Protein AF-A0A9P5X666-F1 (afdb_monomer_lite)

Organism: NCBI:txid1400762

Sequence (139 aa):
MLPEHPTLSRVMRIQPLPNEKPAPGFSWGDYEDVHDADGEDDGWGVVKTKRQTRPKHELPLAEKAPEALTKKQRQNLKKRETQKAEKTAAEAERLAALAQHKRQLGRIHMIEQSQSGKKGKTSGGMKPVVDERGKLVWE

Secondary structure (DSSP, 8-state):
---SS-SS------PPPTTPPPSTT--THHHHTTTT-SS----TT-------------------------HHHHHHHHHHHHHHHHHHHHHHHHHHHHHHHHHHHHHHHHHHHHHHTTS---TTSPPEEE-TTS-EEE-

Radius of gyration: 34.59 Å; chains: 1; bounding box: 76×40×103 Å

pLDDT: mean 75.25, std 15.07, range [46.22, 97.81]

Foldseek 3Di:
DPDPDDPDPDPDDDDDDPPDAPDVPDHVVVVVVVPPPPPDCVDPPDPPPPPDPDDPDDDDPDDDDPDPQDPVRVVVVVVVVVVVVVVVVVVVVVVVVVVVVVVVVVVVVVVVVVVVVVPDDPPPPWDFDQDPVRDTDTD

Structure (mmCIF, N/CA/C/O backbone):
data_AF-A0A9P5X666-F1
#
_entry.id   AF-A0A9P5X666-F1
#
loop_
_atom_site.group_PDB
_atom_site.id
_atom_site.type_symbol
_atom_site.label_atom_id
_atom_site.label_alt_id
_atom_site.label_comp_id
_atom_site.label_asym_id
_atom_site.label_entity_id
_atom_site.label_seq_id
_atom_site.pdbx_PDB_ins_code
_atom_site.Cartn_x
_atom_site.Cartn_y
_atom_site.Cartn_z
_atom_site.occupancy
_atom_site.B_iso_or_equiv
_atom_site.auth_seq_id
_atom_site.auth_comp_id
_atom_site.auth_asym_id
_atom_site.auth_atom_id
_atom_site.pdbx_PDB_model_num
ATOM 1 N N . MET A 1 1 ? 45.656 -18.643 13.408 1.00 57.44 1 MET A N 1
ATOM 2 C CA . MET A 1 1 ? 44.242 -18.346 13.103 1.00 57.44 1 MET A CA 1
ATOM 3 C C . MET A 1 1 ? 43.857 -17.110 13.894 1.00 57.44 1 MET A C 1
ATOM 5 O O . MET A 1 1 ? 43.795 -17.194 15.113 1.00 57.44 1 MET A O 1
ATOM 9 N N . LEU A 1 2 ? 43.727 -15.958 13.232 1.00 63.03 2 LEU A N 1
ATOM 10 C CA . LEU A 1 2 ? 43.165 -14.752 13.848 1.00 63.03 2 LEU A CA 1
ATOM 11 C C . LEU A 1 2 ? 41.632 -14.855 13.789 1.00 63.03 2 LEU A C 1
ATOM 13 O O . LEU A 1 2 ? 41.126 -15.338 12.776 1.00 63.03 2 LEU A O 1
ATOM 17 N N . PRO A 1 3 ? 40.896 -14.462 14.842 1.00 69.00 3 PRO A N 1
ATOM 18 C CA . PRO A 1 3 ? 39.439 -14.500 14.820 1.00 69.00 3 PRO A CA 1
ATOM 19 C C . PRO A 1 3 ? 38.900 -13.535 13.756 1.00 69.00 3 PRO A C 1
ATOM 21 O O . PRO A 1 3 ? 39.281 -12.367 13.711 1.00 69.00 3 PRO A O 1
ATOM 24 N N . GLU A 1 4 ? 38.012 -14.043 12.902 1.00 66.50 4 GLU A N 1
ATOM 25 C CA . GLU A 1 4 ? 37.474 -13.358 11.718 1.00 66.50 4 GLU A CA 1
ATOM 26 C C . GLU A 1 4 ? 36.346 -12.355 12.033 1.00 66.50 4 GLU A C 1
ATOM 28 O O . GLU A 1 4 ? 35.657 -11.876 11.131 1.00 66.50 4 GLU A O 1
ATOM 33 N N . HIS A 1 5 ? 36.106 -12.046 13.310 1.00 65.12 5 HIS A N 1
ATOM 34 C CA . HIS A 1 5 ? 35.041 -11.134 13.726 1.00 65.12 5 HIS A CA 1
ATOM 35 C C . HIS A 1 5 ? 35.500 -10.307 14.935 1.00 65.12 5 HIS A C 1
ATOM 37 O O . HIS A 1 5 ? 36.056 -10.873 15.883 1.00 65.12 5 HIS A O 1
ATOM 43 N N . PRO A 1 6 ? 35.268 -8.984 14.950 1.00 71.81 6 PRO A N 1
ATOM 44 C CA . PRO A 1 6 ? 35.549 -8.171 16.125 1.00 71.81 6 PRO A CA 1
ATOM 45 C C . PRO A 1 6 ? 34.616 -8.577 17.276 1.00 71.81 6 PRO A C 1
ATOM 47 O O . PRO A 1 6 ? 33.397 -8.566 17.135 1.00 71.81 6 PRO A O 1
ATOM 50 N N . THR A 1 7 ? 35.191 -8.913 18.433 1.00 66.31 7 THR A N 1
ATOM 51 C CA . THR A 1 7 ? 34.462 -9.331 19.647 1.00 66.31 7 THR A CA 1
ATOM 52 C C . THR A 1 7 ? 33.765 -8.181 20.378 1.00 66.31 7 THR A C 1
ATOM 54 O O . THR A 1 7 ? 32.999 -8.417 21.307 1.00 66.31 7 THR A O 1
ATOM 57 N N . LEU A 1 8 ? 34.012 -6.935 19.964 1.00 63.25 8 LEU A N 1
ATOM 58 C CA . LEU A 1 8 ? 33.386 -5.730 20.499 1.00 63.25 8 LEU A CA 1
ATOM 59 C C . LEU A 1 8 ? 33.065 -4.791 19.331 1.00 63.25 8 LEU A C 1
ATOM 61 O O . LEU A 1 8 ? 33.970 -4.346 18.619 1.00 63.25 8 LEU A O 1
ATOM 65 N N . SER A 1 9 ? 31.788 -4.472 19.131 1.00 65.81 9 SER A N 1
ATOM 66 C CA . SER A 1 9 ? 31.364 -3.422 18.205 1.00 65.81 9 SER A CA 1
ATOM 67 C C . SER A 1 9 ? 31.829 -2.066 18.743 1.00 65.81 9 SER A C 1
ATOM 69 O O . SER A 1 9 ? 31.230 -1.521 19.670 1.00 65.81 9 SER A O 1
ATOM 71 N N . ARG A 1 10 ? 32.911 -1.504 18.192 1.00 65.81 10 ARG A N 1
ATOM 72 C CA . ARG A 1 10 ? 33.267 -0.102 18.456 1.00 65.81 10 ARG A CA 1
ATOM 73 C C . ARG A 1 10 ? 32.225 0.791 17.789 1.00 65.81 10 ARG A C 1
ATOM 75 O O . ARG A 1 10 ? 32.204 0.907 16.568 1.00 65.81 10 ARG A O 1
ATOM 82 N N . VAL A 1 11 ? 31.379 1.426 18.594 1.00 67.69 11 VAL A N 1
ATOM 83 C CA . VAL A 1 11 ? 30.494 2.503 18.141 1.00 67.69 11 VAL A CA 1
ATOM 84 C C . VAL A 1 11 ? 31.375 3.706 17.801 1.00 67.69 11 VAL A C 1
ATOM 86 O O . VAL A 1 11 ? 31.889 4.381 18.692 1.00 67.69 11 VAL A O 1
ATOM 89 N N . MET A 1 12 ? 31.604 3.950 16.510 1.00 64.31 12 MET A N 1
ATOM 90 C CA . MET A 1 12 ? 32.205 5.201 16.051 1.00 64.31 12 MET A CA 1
ATOM 91 C C . MET A 1 12 ? 31.152 6.304 16.143 1.00 64.31 12 MET A C 1
ATOM 93 O O . MET A 1 12 ? 30.134 6.243 15.457 1.00 64.31 12 MET A O 1
ATOM 97 N N . ARG A 1 13 ? 31.392 7.315 16.985 1.00 69.12 13 ARG A N 1
ATOM 98 C CA . ARG A 1 13 ? 30.587 8.542 16.991 1.00 69.12 13 ARG A CA 1
ATOM 99 C C . ARG A 1 13 ? 31.018 9.384 15.791 1.00 69.12 13 ARG A C 1
ATOM 101 O O . ARG A 1 13 ? 32.127 9.911 15.779 1.00 69.12 13 ARG A O 1
ATOM 108 N N . ILE A 1 14 ? 30.177 9.447 14.764 1.00 68.06 14 ILE A N 1
ATOM 109 C CA . ILE A 1 14 ? 30.418 10.275 13.580 1.00 68.06 14 ILE A CA 1
ATOM 110 C C . ILE A 1 14 ? 29.992 11.697 13.943 1.00 68.06 14 ILE A C 1
ATOM 112 O O . ILE A 1 14 ? 28.810 11.944 14.161 1.00 68.06 14 ILE A O 1
ATOM 116 N N . GLN A 1 15 ? 30.953 12.615 14.048 1.00 69.44 15 GLN A N 1
ATOM 117 C CA . GLN A 1 15 ? 30.640 14.041 14.099 1.00 69.44 15 GLN A CA 1
ATOM 118 C C . GLN A 1 15 ? 30.331 14.516 12.676 1.00 69.44 15 GLN A C 1
ATOM 120 O O . GLN A 1 15 ? 31.111 14.208 11.767 1.00 69.44 15 GLN A O 1
ATOM 125 N N . PRO A 1 16 ? 29.221 15.235 12.461 1.00 74.88 16 PRO A N 1
ATOM 126 C CA . PRO A 1 16 ? 28.898 15.742 11.140 1.00 74.88 16 PRO A CA 1
ATOM 127 C C . PRO A 1 16 ? 29.932 16.758 10.667 1.00 74.88 16 PRO A C 1
ATOM 129 O O . PRO A 1 16 ? 30.521 17.498 11.461 1.00 74.88 16 PRO A O 1
ATOM 132 N N . LEU A 1 17 ? 30.163 16.796 9.355 1.00 75.44 17 LEU A N 1
ATOM 133 C CA . LEU A 1 17 ? 31.089 17.765 8.774 1.00 75.44 17 LEU A CA 1
ATOM 134 C C . LEU A 1 17 ? 30.517 19.192 8.918 1.00 75.44 17 LEU A C 1
ATOM 136 O O . LEU A 1 17 ? 29.300 19.367 8.884 1.00 75.44 17 LEU A O 1
ATOM 140 N N . PRO A 1 18 ? 31.356 20.245 8.979 1.00 72.88 18 PRO A N 1
ATOM 141 C CA . PRO A 1 18 ? 30.905 21.626 9.219 1.00 72.88 18 PRO A CA 1
ATOM 142 C C . PRO A 1 18 ? 29.856 22.173 8.233 1.00 72.88 18 PRO A C 1
ATOM 144 O O . PRO A 1 18 ? 29.171 23.144 8.538 1.00 72.88 18 PRO A O 1
ATOM 147 N N . ASN A 1 19 ? 29.733 21.561 7.051 1.00 77.19 19 ASN A N 1
ATOM 148 C CA . ASN A 1 19 ? 28.800 21.962 5.993 1.00 77.19 19 ASN A CA 1
ATOM 149 C C . ASN A 1 19 ? 27.639 20.971 5.802 1.00 77.19 19 ASN A C 1
ATOM 151 O O . ASN A 1 19 ? 26.878 21.087 4.839 1.00 77.19 19 ASN A O 1
ATOM 155 N N . GLU A 1 20 ? 27.515 19.978 6.678 1.00 79.50 20 GLU A N 1
ATOM 156 C CA . GLU A 1 20 ? 26.472 18.967 6.612 1.00 79.50 20 GLU A CA 1
ATOM 157 C C . GLU A 1 20 ? 25.201 19.492 7.284 1.00 79.50 20 GLU A C 1
ATOM 159 O O . GLU A 1 20 ? 25.190 19.901 8.449 1.00 79.50 20 GLU A O 1
ATOM 164 N N . LYS A 1 21 ? 24.115 19.532 6.512 1.00 79.81 21 LYS A N 1
ATOM 165 C CA . LYS A 1 21 ? 22.800 19.907 7.025 1.00 79.81 21 LYS A CA 1
ATOM 166 C C . LYS A 1 21 ? 22.056 18.639 7.439 1.00 79.81 21 LYS A C 1
ATOM 168 O O . LYS A 1 21 ? 22.155 17.640 6.726 1.00 79.81 21 LYS A O 1
ATOM 173 N N . PRO A 1 22 ? 21.288 18.682 8.536 1.00 80.31 22 PRO A N 1
ATOM 174 C CA . PRO A 1 22 ? 20.419 17.576 8.909 1.00 80.31 22 PRO A CA 1
ATOM 175 C C . PRO A 1 22 ? 19.383 17.314 7.805 1.00 80.31 22 PRO A C 1
ATOM 177 O O . PRO A 1 22 ? 19.156 18.148 6.919 1.00 80.31 22 PRO A O 1
ATOM 180 N N . ALA A 1 23 ? 18.745 16.143 7.859 1.00 79.56 23 ALA A N 1
ATOM 181 C CA . ALA A 1 23 ? 17.662 15.801 6.943 1.00 79.56 23 ALA A CA 1
ATOM 182 C C . ALA A 1 23 ? 16.584 16.911 6.924 1.00 79.56 23 ALA A C 1
ATOM 184 O O . ALA A 1 23 ? 16.338 17.541 7.955 1.00 79.56 23 ALA A O 1
ATOM 185 N N . PRO A 1 24 ? 15.920 17.176 5.784 1.00 76.44 24 PRO A N 1
ATOM 186 C CA . PRO A 1 24 ? 14.896 18.215 5.705 1.00 76.44 24 PRO A CA 1
ATOM 187 C C . PRO A 1 24 ? 13.810 18.011 6.770 1.00 76.44 24 PRO A C 1
ATOM 189 O O . PRO A 1 24 ? 13.175 16.960 6.808 1.00 76.44 24 PRO A O 1
ATOM 192 N N . GLY A 1 25 ? 13.601 19.016 7.625 1.00 82.50 25 GLY A N 1
ATOM 193 C CA . GLY A 1 25 ? 12.645 18.947 8.738 1.00 82.50 25 GLY A CA 1
ATOM 194 C C . GLY A 1 25 ? 13.205 18.390 10.052 1.00 82.50 25 GLY A C 1
ATOM 195 O O . GLY A 1 25 ? 12.451 18.296 11.012 1.00 82.50 25 GLY A O 1
ATOM 196 N N . PHE A 1 26 ? 14.498 18.069 10.106 1.00 69.81 26 PHE A N 1
ATOM 197 C CA . PHE A 1 26 ? 15.226 17.699 11.319 1.00 69.81 26 PHE A CA 1
ATOM 198 C C . PHE A 1 26 ? 16.298 18.748 11.626 1.00 69.81 26 PHE A C 1
ATOM 200 O O . PHE A 1 26 ? 16.803 19.426 10.729 1.00 69.81 26 PHE A O 1
ATOM 207 N N . SER A 1 27 ? 16.654 18.884 12.894 1.00 80.81 27 SER A N 1
ATOM 208 C CA . SER A 1 27 ? 17.736 19.714 13.416 1.00 80.81 27 SER A CA 1
ATOM 209 C C . SER A 1 27 ? 18.844 18.826 13.997 1.00 80.81 27 SER A C 1
ATOM 211 O O . SER A 1 27 ? 18.599 17.677 14.350 1.00 80.81 27 SER A O 1
ATOM 213 N N . TRP A 1 28 ? 20.080 19.328 14.107 1.00 73.06 28 TRP A N 1
ATOM 214 C CA . TRP A 1 28 ? 21.158 18.562 14.761 1.00 73.06 28 TRP A CA 1
ATOM 215 C C . TRP A 1 28 ? 20.859 18.267 16.243 1.00 73.06 28 TRP A C 1
ATOM 217 O O . TRP A 1 28 ? 21.299 17.239 16.748 1.00 73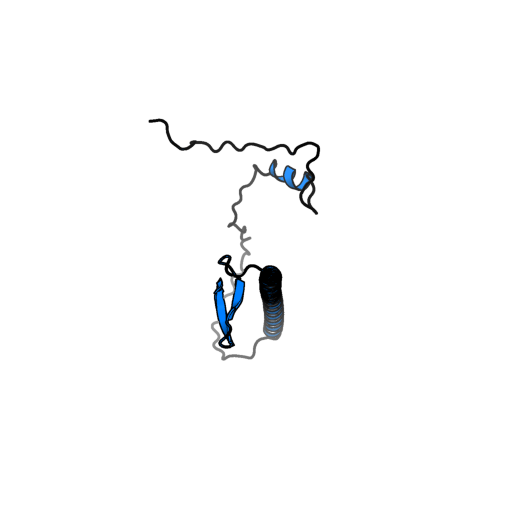.06 28 TRP A O 1
ATOM 227 N N . GLY A 1 29 ? 20.039 19.100 16.899 1.00 73.19 29 GLY A N 1
ATOM 228 C CA . GLY A 1 29 ? 19.558 18.857 18.263 1.00 73.19 29 GLY A CA 1
ATOM 229 C C . GLY A 1 29 ? 18.684 17.605 18.392 1.00 73.19 29 GLY A C 1
ATOM 230 O O . GLY A 1 29 ? 18.710 16.962 19.433 1.00 73.19 29 GLY A O 1
ATOM 231 N N . ASP A 1 30 ? 18.012 17.178 17.316 1.00 76.00 30 ASP A N 1
ATOM 232 C CA . ASP A 1 30 ? 17.219 15.938 17.309 1.00 76.00 30 ASP A CA 1
ATOM 233 C C . ASP A 1 30 ? 18.096 14.664 17.351 1.00 76.00 30 ASP A C 1
ATOM 235 O O . ASP A 1 30 ? 17.578 13.564 17.537 1.00 76.00 30 ASP A O 1
ATOM 239 N N . TYR A 1 31 ? 19.419 14.794 17.174 1.00 67.19 31 TYR A N 1
ATOM 240 C CA . TYR A 1 31 ? 20.393 13.699 17.290 1.00 67.19 31 TYR A CA 1
ATOM 241 C C . TYR A 1 31 ? 21.163 13.705 18.623 1.00 67.19 31 TYR A C 1
ATOM 243 O O . TYR A 1 31 ? 21.666 12.656 19.029 1.00 67.19 31 TYR A O 1
ATOM 251 N N . GLU A 1 32 ? 21.281 14.853 19.301 1.00 59.94 32 GLU A N 1
ATOM 252 C CA . GLU A 1 32 ? 22.019 14.970 20.573 1.00 59.94 32 GLU A CA 1
ATOM 253 C C . GLU A 1 32 ? 21.232 14.439 21.783 1.00 59.94 32 GLU A C 1
ATOM 255 O O . GLU A 1 32 ? 21.847 13.993 22.751 1.00 59.94 32 GLU A O 1
ATOM 260 N N . ASP A 1 33 ? 19.902 14.339 21.684 1.00 58.81 33 ASP A N 1
ATOM 261 C CA . ASP A 1 33 ? 19.016 13.750 22.709 1.00 58.81 33 ASP A CA 1
ATOM 262 C C . ASP A 1 33 ? 19.243 12.238 22.957 1.00 58.81 33 ASP A C 1
ATOM 264 O O . ASP A 1 33 ? 18.583 11.621 23.792 1.00 58.81 33 ASP A O 1
ATOM 268 N N . VAL A 1 34 ? 20.191 11.608 22.256 1.00 55.03 34 VAL A N 1
ATOM 269 C CA . VAL A 1 34 ? 20.529 10.181 22.412 1.00 55.03 34 VAL A CA 1
ATOM 270 C C . VAL A 1 34 ? 21.627 9.953 23.468 1.00 55.03 34 VAL A C 1
ATOM 272 O O . VAL A 1 34 ? 21.842 8.818 23.892 1.00 55.03 34 VAL A O 1
ATOM 275 N N . HIS A 1 35 ? 22.331 10.997 23.927 1.00 50.91 35 HIS A N 1
ATOM 276 C CA . HIS A 1 35 ? 23.440 10.839 24.882 1.00 50.91 35 HIS A CA 1
ATOM 277 C C . HIS A 1 35 ? 23.043 10.815 26.366 1.00 50.91 35 HIS A C 1
ATOM 279 O O . HIS A 1 35 ? 23.830 10.306 27.162 1.00 50.91 35 HIS A O 1
ATOM 285 N N . ASP A 1 36 ? 21.820 11.226 26.709 1.00 51.91 36 ASP A N 1
ATOM 286 C CA . ASP A 1 36 ? 21.266 11.153 28.073 1.00 51.91 36 ASP A CA 1
ATOM 287 C C . ASP A 1 36 ? 20.270 9.987 28.257 1.00 51.91 36 ASP A C 1
ATOM 289 O O . ASP A 1 36 ? 19.460 9.972 29.182 1.00 51.91 36 ASP A O 1
ATOM 293 N N . ALA A 1 37 ? 20.333 8.977 27.383 1.00 52.16 37 ALA A N 1
ATOM 294 C CA . ALA A 1 37 ? 19.491 7.779 27.444 1.00 52.16 37 ALA A CA 1
ATOM 295 C C . ALA A 1 37 ? 20.193 6.557 28.081 1.00 52.16 37 ALA A C 1
ATOM 297 O O . ALA A 1 37 ? 19.760 5.427 27.870 1.00 52.16 37 ALA A O 1
ATOM 298 N N . ASP A 1 38 ? 21.261 6.751 28.864 1.00 56.34 38 ASP A N 1
ATOM 299 C CA . ASP A 1 38 ? 21.915 5.682 29.646 1.00 56.34 38 ASP A CA 1
ATOM 300 C C . ASP A 1 38 ? 21.391 5.661 31.092 1.00 56.34 38 ASP A C 1
ATOM 302 O O . ASP A 1 38 ? 22.122 5.876 32.059 1.00 56.34 38 ASP A O 1
ATOM 306 N N . GLY A 1 39 ? 20.072 5.501 31.236 1.00 51.81 39 GLY A N 1
ATOM 307 C CA . GLY A 1 39 ? 19.430 5.650 32.540 1.00 51.81 39 GLY A CA 1
ATOM 308 C C . GLY A 1 39 ? 18.067 5.008 32.748 1.00 51.81 39 GLY A C 1
ATOM 309 O O . GLY A 1 39 ? 17.582 5.118 33.862 1.00 51.81 39 GLY A O 1
ATOM 310 N N . GLU A 1 40 ? 17.454 4.352 31.756 1.00 46.22 40 GLU A N 1
ATOM 311 C CA . GLU A 1 40 ? 16.323 3.427 31.957 1.00 46.22 40 GLU A CA 1
ATOM 312 C C . GLU A 1 40 ? 15.965 2.764 30.613 1.00 46.22 40 GLU A C 1
ATOM 314 O O . GLU A 1 40 ? 15.042 3.170 29.909 1.00 46.22 40 GLU A O 1
ATOM 319 N N . ASP A 1 41 ? 16.701 1.707 30.253 1.00 53.12 41 ASP A N 1
ATOM 320 C CA . ASP A 1 41 ? 16.237 0.682 29.306 1.00 53.12 41 ASP A CA 1
ATOM 321 C C . ASP A 1 41 ? 15.091 -0.117 29.967 1.00 53.12 41 ASP A C 1
ATOM 323 O O . ASP A 1 41 ? 15.190 -1.308 30.266 1.00 53.12 41 ASP A O 1
ATOM 327 N N . ASP A 1 42 ? 13.992 0.575 30.282 1.00 50.19 42 ASP A N 1
ATOM 328 C CA . ASP A 1 42 ? 12.704 -0.024 30.619 1.00 50.19 42 ASP A CA 1
ATOM 329 C C . ASP A 1 42 ? 12.126 -0.510 29.282 1.00 50.19 42 ASP A C 1
ATOM 331 O O . ASP A 1 42 ? 11.408 0.196 28.570 1.00 50.19 42 ASP A O 1
ATOM 335 N N . GLY A 1 43 ? 12.566 -1.715 28.910 1.00 58.88 43 GLY A N 1
ATOM 336 C CA . GLY A 1 43 ? 12.402 -2.309 27.596 1.00 58.88 43 GLY A CA 1
ATOM 337 C C . GLY A 1 43 ? 11.002 -2.187 26.995 1.00 58.88 43 GLY A C 1
ATOM 338 O O . GLY A 1 43 ? 9.985 -2.085 27.686 1.00 58.88 43 GLY A O 1
ATOM 339 N N . TRP A 1 44 ? 10.978 -2.281 25.665 1.00 66.38 44 TRP A N 1
ATOM 340 C CA . TRP A 1 44 ? 9.841 -2.201 24.735 1.00 66.38 44 TRP A CA 1
ATOM 341 C C . TRP A 1 44 ? 8.663 -3.182 24.984 1.00 66.38 44 TRP A C 1
ATOM 343 O O . TRP A 1 44 ? 7.951 -3.561 24.055 1.00 66.38 44 TRP A O 1
ATOM 353 N N . GLY A 1 45 ? 8.411 -3.612 26.220 1.00 61.78 45 GLY A N 1
ATOM 354 C CA . GLY A 1 45 ? 7.373 -4.565 26.590 1.00 61.78 45 GLY A CA 1
ATOM 355 C C . GLY A 1 45 ? 6.830 -4.469 28.018 1.00 61.78 45 GLY A C 1
ATOM 356 O O . GLY A 1 45 ? 6.066 -5.357 28.392 1.00 61.78 45 GLY A O 1
ATOM 357 N N . VAL A 1 46 ? 7.140 -3.442 28.822 1.00 58.78 46 VAL A N 1
ATOM 358 C CA . VAL A 1 46 ? 6.526 -3.302 30.159 1.00 58.78 46 VAL A CA 1
ATOM 359 C C . VAL A 1 46 ? 5.740 -2.002 30.276 1.00 58.78 46 VAL A C 1
ATOM 361 O O . VAL A 1 46 ? 6.177 -1.010 30.850 1.00 58.78 46 VAL A O 1
ATOM 364 N N . VAL A 1 47 ? 4.488 -2.026 29.813 1.00 62.66 47 VAL A N 1
ATOM 365 C CA . VAL A 1 47 ? 3.500 -1.088 30.354 1.00 62.66 47 VAL A CA 1
ATOM 366 C C . VAL A 1 47 ? 3.356 -1.444 31.831 1.00 62.66 47 VAL A C 1
ATOM 368 O O . VAL A 1 47 ? 2.823 -2.508 32.152 1.00 62.66 47 VAL A O 1
ATOM 371 N N . LYS A 1 48 ? 3.830 -0.578 32.737 1.00 56.78 48 LYS A N 1
ATOM 372 C CA . LYS A 1 48 ? 3.556 -0.682 34.177 1.00 56.78 48 LYS A CA 1
ATOM 373 C C . LYS A 1 48 ? 2.037 -0.670 34.348 1.00 56.78 48 LYS A C 1
ATOM 375 O O . LYS A 1 48 ? 1.401 0.382 34.396 1.00 56.78 48 LYS A O 1
ATOM 380 N N . THR A 1 49 ? 1.418 -1.852 34.385 1.00 61.34 49 THR A N 1
ATOM 381 C CA . THR A 1 49 ? -0.012 -1.979 34.641 1.00 61.34 49 THR A CA 1
ATOM 382 C C . THR A 1 49 ? -0.230 -1.520 36.070 1.00 61.34 49 THR A C 1
ATOM 384 O O . THR A 1 49 ? 0.018 -2.262 37.022 1.00 61.34 49 THR A O 1
ATOM 387 N N . LYS A 1 50 ? -0.672 -0.273 36.232 1.00 63.25 50 LYS A N 1
ATOM 388 C CA . LYS A 1 50 ? -1.190 0.235 37.496 1.00 63.25 50 LYS A CA 1
ATOM 389 C C . LYS A 1 50 ? -2.334 -0.694 37.892 1.00 63.25 50 LYS A C 1
ATOM 391 O O . LYS A 1 50 ? -3.404 -0.644 37.288 1.00 63.25 50 LYS A O 1
ATOM 396 N N . ARG A 1 51 ? -2.089 -1.605 38.843 1.00 61.78 51 ARG A N 1
ATOM 397 C CA . ARG A 1 51 ? -3.114 -2.503 39.387 1.00 61.78 51 ARG A CA 1
ATOM 398 C C . ARG A 1 51 ? -4.224 -1.632 39.965 1.00 61.78 51 ARG A C 1
ATOM 400 O O . ARG A 1 51 ? -4.113 -1.123 41.075 1.00 61.78 51 ARG A O 1
ATOM 407 N N . GLN A 1 52 ? -5.290 -1.451 39.195 1.00 59.56 52 GLN A N 1
ATOM 408 C CA . GLN A 1 52 ? -6.558 -0.979 39.717 1.00 59.56 52 GLN A CA 1
ATOM 409 C C . GLN A 1 52 ? -7.038 -2.045 40.701 1.00 59.56 52 GLN A C 1
ATOM 411 O O . GLN A 1 52 ? -7.316 -3.182 40.313 1.00 59.56 52 GLN A O 1
ATOM 416 N N . THR A 1 53 ? -7.097 -1.692 41.979 1.00 62.59 53 THR A N 1
ATOM 417 C CA . THR A 1 53 ? -7.807 -2.466 42.990 1.00 62.59 53 THR A CA 1
ATOM 418 C C . THR A 1 53 ? -9.265 -2.560 42.551 1.00 62.59 53 THR A C 1
ATOM 420 O O . THR A 1 53 ? -10.032 -1.605 42.638 1.00 62.59 53 THR A O 1
ATOM 423 N N . ARG A 1 54 ? -9.643 -3.708 41.982 1.00 64.94 54 ARG A N 1
ATOM 424 C CA . ARG A 1 54 ? -11.041 -3.986 41.658 1.00 64.94 54 ARG A CA 1
ATOM 425 C C . ARG A 1 54 ? -11.805 -4.120 42.980 1.00 64.94 54 ARG A C 1
ATOM 427 O O . ARG A 1 54 ? -11.388 -4.937 43.804 1.00 64.94 54 ARG A O 1
ATOM 434 N N . PRO A 1 55 ? -12.905 -3.381 43.202 1.00 62.97 55 PRO A N 1
ATOM 435 C CA . PRO A 1 55 ? -13.820 -3.732 44.276 1.00 62.97 55 PRO A CA 1
ATOM 436 C C . PRO A 1 55 ? -14.344 -5.149 44.007 1.00 62.97 55 PRO A C 1
ATOM 438 O O . PRO A 1 55 ? -14.691 -5.479 42.869 1.00 62.97 55 PRO A O 1
ATOM 441 N N . LYS A 1 56 ? -14.340 -6.002 45.037 1.00 54.69 56 LYS A N 1
ATOM 442 C CA . LYS A 1 56 ? -14.937 -7.341 44.989 1.00 54.69 56 LYS A CA 1
ATOM 443 C C . LYS A 1 56 ? -16.437 -7.169 44.756 1.00 54.69 56 LYS A C 1
ATOM 445 O O . LYS A 1 56 ? -17.179 -6.925 45.698 1.00 54.69 56 LYS A O 1
ATOM 450 N N . HIS A 1 57 ? -16.864 -7.235 43.501 1.00 57.31 57 HIS A N 1
ATOM 451 C CA . HIS A 1 57 ? -18.274 -7.355 43.180 1.00 57.31 57 HIS A CA 1
ATOM 452 C C . HIS A 1 57 ? -18.603 -8.842 43.177 1.00 57.31 57 HIS A C 1
ATOM 454 O O . HIS A 1 57 ? -18.121 -9.598 42.333 1.00 57.31 57 HIS A O 1
ATOM 460 N N . GLU A 1 58 ? -19.364 -9.249 44.184 1.00 57.34 58 GLU A N 1
ATOM 461 C CA . GLU A 1 58 ? -20.008 -10.551 44.250 1.00 57.34 58 GLU A CA 1
ATOM 462 C C . GLU A 1 58 ? -20.830 -10.763 42.972 1.00 57.34 58 GLU A C 1
ATOM 464 O O . GLU A 1 58 ? -21.502 -9.851 42.481 1.00 57.34 58 GLU A O 1
ATOM 469 N N . LEU A 1 59 ? -20.689 -11.952 42.388 1.00 61.25 59 LEU A N 1
ATOM 470 C CA . LEU A 1 59 ? -21.369 -12.363 41.166 1.00 61.25 59 LEU A CA 1
ATOM 471 C C . LEU A 1 59 ? -22.876 -12.480 41.438 1.00 61.25 59 LEU A C 1
ATOM 473 O O . LEU A 1 59 ? -23.253 -13.314 42.263 1.00 61.25 59 LEU A O 1
ATOM 477 N N . PRO A 1 60 ? -23.761 -11.766 40.719 1.00 53.69 60 PRO A N 1
ATOM 478 C CA . PRO A 1 60 ? -25.128 -12.222 40.600 1.00 53.69 60 PRO A CA 1
ATOM 479 C C . PRO A 1 60 ? -25.153 -13.299 39.512 1.00 53.69 60 PRO A C 1
ATOM 481 O O . PRO A 1 60 ? -24.953 -13.031 38.326 1.00 53.69 60 PRO A O 1
ATOM 484 N N . LEU A 1 61 ? -25.381 -14.538 39.938 1.00 58.53 61 LEU A N 1
ATOM 485 C CA . LEU A 1 61 ? -25.872 -15.598 39.073 1.00 58.53 61 LEU A CA 1
ATOM 486 C C . LEU A 1 61 ? -27.283 -15.179 38.627 1.00 58.53 61 LEU A C 1
ATOM 488 O O . LEU A 1 61 ? -28.240 -15.311 39.383 1.00 58.53 61 LEU A O 1
ATOM 492 N N . ALA A 1 62 ? -27.405 -14.581 37.445 1.00 55.25 62 ALA A N 1
ATOM 493 C CA . ALA A 1 62 ? -28.697 -14.220 36.876 1.00 55.25 62 ALA A CA 1
ATOM 494 C C . ALA A 1 62 ? -28.718 -14.583 35.392 1.00 55.25 62 ALA A C 1
ATOM 496 O O . ALA A 1 62 ? -28.191 -13.873 34.536 1.00 55.25 62 ALA A O 1
ATOM 497 N N . GLU A 1 63 ? -29.334 -15.727 35.115 1.00 62.81 63 GLU A N 1
ATOM 498 C CA . GLU A 1 63 ? -29.843 -16.104 33.806 1.00 62.81 63 GLU A CA 1
ATOM 499 C C . GLU A 1 63 ? -30.786 -15.007 33.294 1.00 62.81 63 GLU A C 1
ATOM 501 O O . GLU A 1 63 ? -31.845 -14.814 33.883 1.00 62.81 63 GLU A O 1
ATOM 506 N N . LYS A 1 64 ? -30.444 -14.314 32.198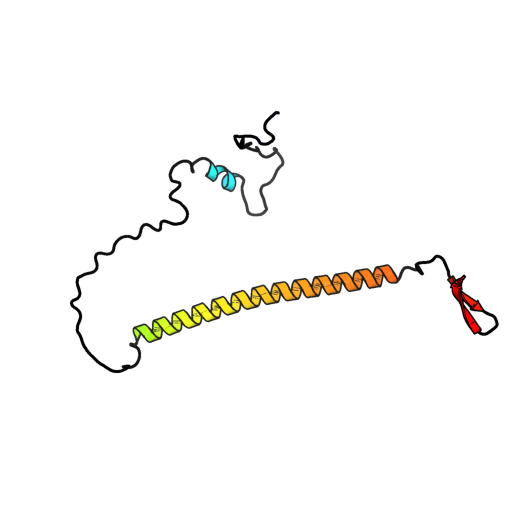 1.00 52.19 64 LYS A N 1
ATOM 507 C CA . LYS A 1 64 ? -31.427 -13.738 31.264 1.00 52.19 64 LYS A CA 1
ATOM 508 C C . LYS A 1 64 ? -30.867 -13.667 29.843 1.00 52.19 64 LYS A C 1
ATOM 510 O O . LYS A 1 64 ? -29.703 -13.350 29.619 1.00 52.19 64 LYS A O 1
ATOM 515 N N . ALA A 1 65 ? -31.759 -14.008 28.917 1.00 51.88 65 ALA A N 1
ATOM 516 C CA . ALA A 1 65 ? -31.673 -13.982 27.458 1.00 51.88 65 ALA A CA 1
ATOM 517 C C . ALA A 1 65 ? -31.120 -12.642 26.895 1.00 51.88 65 ALA A C 1
ATOM 519 O O . ALA A 1 65 ? -30.969 -11.695 27.665 1.00 51.88 65 ALA A O 1
ATOM 520 N N . PRO A 1 66 ? -30.808 -12.515 25.582 1.00 53.56 66 PRO A N 1
ATOM 521 C CA . PRO A 1 66 ? -30.085 -11.369 25.024 1.00 53.56 66 PRO A CA 1
ATOM 522 C C . PRO A 1 66 ? -30.946 -10.096 25.045 1.00 53.56 66 PRO A C 1
ATOM 524 O O . PRO A 1 66 ? -31.557 -9.698 24.054 1.00 53.56 66 PRO A O 1
ATOM 527 N N . GLU A 1 67 ? -30.999 -9.446 26.201 1.00 56.09 67 GLU A N 1
ATOM 528 C CA . GLU A 1 67 ? -31.660 -8.170 26.401 1.00 56.09 67 GLU A CA 1
ATOM 529 C C . GLU A 1 67 ? -30.838 -7.095 25.685 1.00 56.09 67 GLU A C 1
ATOM 531 O O . GLU A 1 67 ? -29.699 -6.788 26.036 1.00 56.09 67 GLU A O 1
ATOM 536 N N . ALA A 1 68 ? -31.428 -6.596 24.599 1.00 66.25 68 ALA A N 1
ATOM 537 C CA . ALA A 1 68 ? -30.978 -5.521 23.731 1.00 66.25 68 ALA A CA 1
ATOM 538 C C . ALA A 1 68 ? -29.872 -4.626 24.330 1.00 66.25 68 ALA A C 1
ATOM 540 O O . ALA A 1 68 ? -30.110 -3.867 25.267 1.00 66.25 68 ALA A O 1
ATOM 541 N N . LEU A 1 69 ? -28.691 -4.670 23.700 1.00 69.25 69 LEU A N 1
ATOM 542 C CA . LEU A 1 69 ? -27.484 -3.900 24.015 1.00 69.25 69 LEU A CA 1
ATOM 543 C C . LEU A 1 69 ? -27.788 -2.549 24.691 1.00 69.25 69 LEU A C 1
ATOM 545 O O . LEU A 1 69 ? -28.500 -1.707 24.121 1.00 69.25 69 LEU A O 1
ATOM 549 N N . THR A 1 70 ? -27.232 -2.325 25.882 1.00 83.19 70 THR A N 1
ATOM 550 C CA . THR A 1 70 ? -27.467 -1.103 26.667 1.00 83.19 70 THR A CA 1
ATOM 551 C C . THR A 1 70 ? -27.073 0.148 25.868 1.00 83.19 70 THR A C 1
ATOM 553 O O . THR A 1 70 ? -26.179 0.108 25.018 1.00 83.19 70 THR A O 1
ATOM 556 N N . LYS A 1 71 ? -27.706 1.304 26.133 1.00 85.12 71 LYS A N 1
ATOM 557 C CA . LYS A 1 71 ? -27.461 2.558 25.377 1.00 85.12 71 LYS A CA 1
ATOM 558 C C . LYS A 1 71 ? -25.968 2.906 25.257 1.00 85.12 71 LYS A C 1
ATOM 560 O O . LYS A 1 71 ? -25.513 3.281 24.178 1.00 85.12 71 LYS A O 1
ATOM 565 N N . LYS A 1 72 ? -25.197 2.727 26.337 1.00 85.31 72 LYS A N 1
ATOM 566 C CA . LYS A 1 72 ? -23.741 2.955 26.347 1.00 85.31 72 LYS A CA 1
ATOM 567 C C . LYS A 1 72 ? -22.990 1.972 25.448 1.00 85.31 72 LYS A C 1
ATOM 569 O O . LYS A 1 72 ? -22.093 2.378 24.716 1.00 85.31 72 LYS A O 1
ATOM 574 N N . GLN A 1 73 ? -23.374 0.697 25.450 1.00 87.81 73 GLN A N 1
ATOM 575 C CA . GLN A 1 73 ? -22.771 -0.30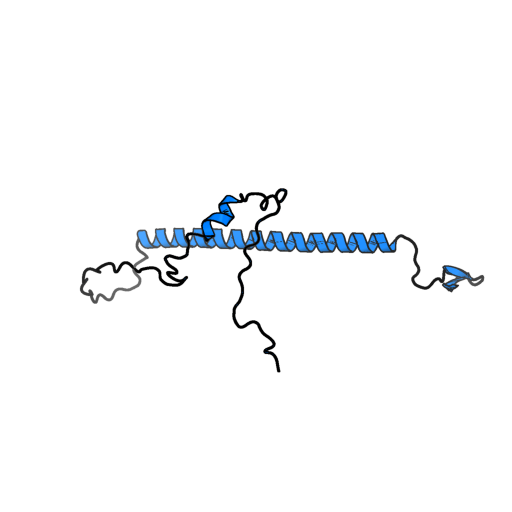0 24.567 1.00 87.81 73 GLN A CA 1
ATOM 576 C C . GLN A 1 73 ? -23.048 0.024 23.093 1.00 87.81 73 GLN A C 1
ATOM 578 O O . GLN A 1 73 ? -22.133 -0.074 22.281 1.00 87.81 73 GLN A O 1
ATOM 583 N N . ARG A 1 74 ? -24.253 0.507 22.747 1.00 86.75 74 ARG A N 1
ATOM 584 C CA . ARG A 1 74 ? -24.574 0.915 21.364 1.00 86.75 74 ARG A CA 1
ATOM 585 C C . ARG A 1 74 ? -23.721 2.095 20.909 1.00 86.75 74 ARG A C 1
ATOM 587 O O . ARG A 1 74 ? -23.211 2.096 19.795 1.00 86.75 74 ARG A O 1
ATOM 594 N N . GLN A 1 75 ? -23.528 3.083 21.783 1.00 88.56 75 GLN A N 1
ATOM 595 C CA . GLN A 1 75 ? -22.663 4.230 21.497 1.00 88.56 75 GLN A CA 1
ATOM 596 C C . GLN A 1 75 ? -21.199 3.813 21.315 1.00 88.56 75 GLN A C 1
ATOM 598 O O . GLN A 1 75 ? -20.540 4.294 20.397 1.00 88.56 75 GLN A O 1
ATOM 603 N N . ASN A 1 76 ? -20.697 2.901 22.149 1.00 89.75 76 ASN A N 1
ATOM 604 C CA . ASN A 1 76 ? -19.328 2.402 22.037 1.00 89.75 76 ASN A CA 1
ATOM 605 C C . ASN A 1 76 ? -19.118 1.554 20.777 1.00 89.75 76 ASN A C 1
ATOM 607 O O . ASN A 1 76 ? -18.081 1.693 20.135 1.00 89.75 76 ASN A O 1
ATOM 611 N N . LEU A 1 77 ? -20.098 0.729 20.389 1.00 88.69 77 LEU A N 1
ATOM 612 C CA . LEU A 1 77 ? -20.053 0.014 19.112 1.00 88.69 77 LEU A CA 1
ATOM 613 C C . LEU A 1 77 ? -20.016 0.987 17.940 1.00 88.69 77 LEU A C 1
ATOM 615 O O . LEU A 1 77 ? -19.122 0.874 17.111 1.00 88.69 77 LEU A O 1
ATOM 619 N N . LYS A 1 78 ? -20.886 2.004 17.932 1.00 89.06 78 LYS A N 1
ATOM 620 C CA . LYS A 1 78 ? -20.890 3.019 16.873 1.00 89.06 78 LYS A CA 1
ATOM 621 C C . LYS A 1 78 ? -19.539 3.729 16.759 1.00 89.06 78 LYS A C 1
ATOM 623 O O . LYS A 1 78 ? -19.010 3.847 15.664 1.00 89.06 78 LYS A O 1
ATOM 628 N N . LYS A 1 79 ? -18.941 4.142 17.884 1.00 91.81 79 LYS A N 1
ATOM 629 C CA . LYS A 1 79 ? -17.597 4.753 17.899 1.00 91.81 79 LYS A CA 1
ATOM 630 C C . LYS A 1 79 ? -16.513 3.803 17.383 1.00 91.81 79 LYS A C 1
ATOM 632 O O . LYS A 1 79 ? -15.593 4.230 16.697 1.00 91.81 79 LYS A O 1
ATOM 637 N N . ARG A 1 80 ? -16.601 2.513 17.712 1.00 91.00 80 ARG A N 1
ATOM 638 C CA . ARG A 1 80 ? -15.642 1.505 17.244 1.00 91.00 80 ARG A CA 1
ATOM 639 C C . ARG A 1 80 ? -15.800 1.227 15.750 1.00 91.00 80 ARG A C 1
ATOM 641 O O . ARG A 1 80 ? -14.800 1.044 15.065 1.00 91.00 80 ARG A O 1
ATOM 648 N N . GLU A 1 81 ? -17.031 1.201 15.253 1.00 89.56 81 GLU A N 1
ATOM 649 C CA . GLU A 1 81 ? -17.336 1.026 13.834 1.00 89.56 81 GLU A CA 1
ATOM 650 C C . GLU A 1 81 ? -16.853 2.214 13.006 1.00 89.56 81 GLU A C 1
ATOM 652 O O . GLU A 1 81 ? -16.202 1.990 11.990 1.00 89.56 81 GLU A O 1
ATOM 657 N N . THR A 1 82 ? -17.063 3.455 13.461 1.00 88.44 82 THR A N 1
ATOM 658 C CA . THR A 1 82 ? -16.548 4.641 12.755 1.00 88.44 82 THR A CA 1
ATOM 659 C C . THR A 1 82 ? -15.025 4.649 12.720 1.00 88.44 82 THR A C 1
ATOM 661 O O . THR A 1 82 ? -14.447 4.780 11.650 1.00 88.44 82 THR A O 1
ATOM 664 N N . GLN A 1 83 ? -14.360 4.384 13.848 1.00 91.31 83 GLN A N 1
ATOM 665 C CA . GLN A 1 83 ? -12.895 4.300 13.889 1.00 91.31 83 GLN A CA 1
ATOM 666 C C . GLN A 1 83 ? -12.346 3.177 13.006 1.00 91.31 83 GLN A C 1
ATOM 668 O O . GLN A 1 83 ? -11.288 3.321 12.397 1.00 91.31 83 GLN A O 1
ATOM 673 N N . LYS A 1 84 ? -13.039 2.034 12.939 1.00 94.38 84 LYS A N 1
ATOM 674 C CA . LYS A 1 84 ? -12.647 0.942 12.046 1.00 94.38 84 LYS A CA 1
ATOM 675 C C . LYS A 1 84 ? -12.814 1.359 10.585 1.00 94.38 84 LYS A C 1
ATOM 677 O O . LYS A 1 84 ? -11.907 1.105 9.803 1.00 94.38 84 LYS A O 1
ATOM 682 N N . ALA A 1 85 ? -13.923 2.017 10.247 1.00 90.00 85 ALA A N 1
ATOM 683 C CA . ALA A 1 85 ? -14.192 2.512 8.902 1.00 90.00 85 ALA A CA 1
ATOM 684 C C . ALA A 1 85 ? -13.153 3.557 8.460 1.00 90.00 85 ALA A C 1
ATOM 686 O O . ALA A 1 85 ? -12.595 3.439 7.371 1.00 90.00 85 ALA A O 1
ATOM 687 N N . GLU A 1 86 ? -12.824 4.515 9.327 1.00 91.62 86 GLU A N 1
ATOM 688 C CA . GLU A 1 86 ? -11.794 5.534 9.088 1.00 91.62 86 GLU A CA 1
ATOM 689 C C . GLU A 1 86 ? -10.421 4.899 8.842 1.00 91.62 86 GLU A C 1
ATOM 691 O O . GLU A 1 86 ? -9.746 5.238 7.871 1.00 91.62 86 GLU A O 1
ATOM 696 N N . LYS A 1 87 ? -10.028 3.911 9.657 1.00 94.69 87 LYS A N 1
ATOM 697 C CA . LYS A 1 87 ? -8.770 3.175 9.453 1.00 94.69 87 LYS A CA 1
ATOM 698 C C . LYS A 1 87 ? -8.754 2.414 8.129 1.00 94.69 87 LYS A C 1
ATOM 700 O O . LYS A 1 87 ? -7.775 2.496 7.396 1.00 94.69 87 LYS A O 1
ATOM 705 N N . THR A 1 88 ? -9.840 1.716 7.792 1.00 93.31 88 THR A N 1
ATOM 706 C CA . THR A 1 88 ? -9.927 0.994 6.514 1.00 93.31 88 THR A CA 1
ATOM 707 C C . THR A 1 88 ? -9.909 1.934 5.310 1.00 93.31 88 THR A C 1
ATOM 709 O O . THR A 1 88 ? -9.326 1.587 4.288 1.00 93.31 88 THR A O 1
ATOM 712 N N . ALA A 1 89 ? -10.498 3.129 5.427 1.00 92.00 89 ALA A N 1
ATOM 713 C CA . ALA A 1 89 ? -10.459 4.140 4.377 1.00 92.00 89 ALA A CA 1
ATOM 714 C C . ALA A 1 89 ? -9.034 4.680 4.178 1.00 92.00 89 ALA A C 1
ATOM 716 O O . ALA A 1 89 ? -8.542 4.692 3.053 1.00 92.00 89 ALA A O 1
ATOM 717 N N . ALA A 1 90 ? -8.329 5.013 5.264 1.00 93.25 90 ALA A N 1
ATOM 718 C CA . ALA A 1 90 ? -6.943 5.481 5.200 1.00 93.25 90 ALA A CA 1
ATOM 719 C C . ALA A 1 90 ? -5.989 4.429 4.598 1.00 93.25 90 ALA A C 1
ATOM 721 O O . ALA A 1 90 ? -5.117 4.748 3.787 1.00 93.25 90 ALA A O 1
ATOM 722 N N . GLU A 1 91 ? -6.159 3.152 4.951 1.00 92.31 91 GLU A N 1
ATOM 723 C CA . GLU A 1 91 ? -5.373 2.063 4.359 1.00 92.31 91 GLU A CA 1
ATOM 724 C C . GLU A 1 91 ? -5.698 1.860 2.872 1.00 92.31 91 GLU A C 1
ATOM 726 O O . GLU A 1 91 ? -4.784 1.666 2.064 1.00 92.31 91 GLU A O 1
ATOM 731 N N . ALA A 1 92 ? -6.972 1.963 2.486 1.00 93.38 92 ALA A N 1
ATOM 732 C CA . ALA A 1 92 ? -7.384 1.894 1.087 1.00 93.38 92 ALA A CA 1
ATOM 733 C C . ALA A 1 92 ? -6.784 3.041 0.257 1.00 93.38 92 ALA A C 1
ATOM 735 O O . ALA A 1 92 ? -6.276 2.797 -0.838 1.00 93.38 92 ALA A O 1
ATOM 736 N N . GLU A 1 93 ? -6.767 4.267 0.785 1.00 93.25 93 GLU A N 1
ATOM 737 C CA . GLU A 1 93 ? -6.131 5.422 0.143 1.00 93.25 93 GLU A CA 1
ATOM 738 C C . GLU A 1 93 ? -4.624 5.217 -0.033 1.00 93.25 93 GLU A C 1
ATOM 740 O O . GLU A 1 93 ? -4.091 5.438 -1.124 1.00 93.25 93 GLU A O 1
ATOM 745 N N . ARG A 1 94 ? -3.931 4.704 0.993 1.00 96.19 94 ARG A N 1
ATOM 746 C CA . ARG A 1 94 ? -2.499 4.378 0.909 1.00 96.19 94 ARG A CA 1
ATOM 747 C C . ARG A 1 94 ? -2.216 3.354 -0.191 1.00 96.19 94 ARG A C 1
ATOM 749 O O . ARG A 1 94 ? -1.277 3.526 -0.971 1.00 96.19 94 ARG A O 1
ATOM 756 N N . LEU A 1 95 ? -3.011 2.285 -0.266 1.00 95.38 95 LEU A N 1
ATOM 757 C CA . LEU A 1 95 ? -2.858 1.254 -1.295 1.00 95.38 95 LEU A CA 1
ATOM 758 C C . LEU A 1 95 ? -3.183 1.791 -2.693 1.00 95.38 95 LEU A C 1
ATOM 760 O O . LEU A 1 95 ? -2.464 1.482 -3.647 1.00 95.38 95 LEU A O 1
ATOM 764 N N . ALA A 1 96 ? -4.213 2.629 -2.820 1.00 95.94 96 ALA A N 1
ATOM 765 C CA . ALA A 1 96 ? -4.566 3.281 -4.075 1.00 95.94 96 ALA A CA 1
ATOM 766 C C . ALA A 1 96 ? -3.438 4.200 -4.566 1.00 95.94 96 ALA A C 1
ATOM 768 O O . ALA A 1 96 ? -3.053 4.113 -5.733 1.00 95.94 96 ALA A O 1
ATOM 769 N N . ALA A 1 97 ? -2.846 5.010 -3.684 1.00 95.88 97 ALA A N 1
ATOM 770 C CA . ALA A 1 97 ? -1.711 5.872 -4.012 1.00 95.88 97 ALA A CA 1
ATOM 771 C C . ALA A 1 97 ? -0.504 5.061 -4.512 1.00 95.88 97 ALA A C 1
ATOM 773 O O . ALA A 1 97 ? 0.079 5.379 -5.551 1.00 95.88 97 ALA A O 1
ATOM 774 N N . LEU A 1 98 ? -0.174 3.953 -3.838 1.00 96.31 98 LEU A N 1
ATOM 775 C CA . LEU A 1 98 ? 0.890 3.048 -4.283 1.00 96.31 98 LEU A CA 1
ATOM 776 C C . LEU A 1 98 ? 0.588 2.414 -5.646 1.00 96.31 98 LEU A C 1
ATOM 778 O O . LEU A 1 98 ? 1.483 2.298 -6.485 1.00 96.31 98 LEU A O 1
ATOM 782 N N . ALA A 1 99 ? -0.658 2.008 -5.890 1.00 96.25 99 ALA A N 1
ATOM 783 C CA . ALA A 1 99 ? -1.062 1.436 -7.170 1.00 96.25 99 ALA A CA 1
ATOM 784 C C . ALA A 1 99 ? -0.967 2.464 -8.310 1.00 96.25 99 ALA A C 1
ATOM 786 O O . ALA A 1 99 ? -0.468 2.132 -9.386 1.00 96.25 99 ALA A O 1
ATOM 787 N N . GLN A 1 100 ? -1.390 3.711 -8.076 1.00 97.00 100 GLN A N 1
ATOM 788 C CA . GLN A 1 100 ? -1.251 4.804 -9.044 1.00 97.00 100 GLN A CA 1
ATOM 789 C C . GLN A 1 100 ? 0.218 5.083 -9.361 1.00 97.00 100 GLN A C 1
ATOM 791 O O . GLN A 1 100 ? 0.588 5.143 -10.532 1.00 97.00 100 GLN A O 1
ATOM 796 N N . HIS A 1 101 ? 1.074 5.145 -8.339 1.00 97.38 101 HIS A N 1
ATOM 797 C CA . HIS A 1 101 ? 2.510 5.337 -8.527 1.00 97.38 101 HIS A CA 1
ATOM 798 C C . HIS A 1 101 ? 3.131 4.222 -9.385 1.00 97.38 101 HIS A C 1
ATOM 800 O O . HIS A 1 101 ? 3.840 4.497 -10.351 1.00 97.38 101 HIS A O 1
ATOM 806 N N . LYS A 1 102 ? 2.790 2.954 -9.116 1.00 97.81 102 LYS A N 1
ATOM 807 C CA . LYS A 1 102 ? 3.251 1.814 -9.930 1.00 97.81 102 LYS A CA 1
ATOM 808 C C . LYS A 1 102 ? 2.769 1.892 -11.381 1.00 97.81 102 LYS A C 1
ATOM 810 O O . LYS A 1 102 ? 3.545 1.626 -12.296 1.00 97.81 102 LYS A O 1
ATOM 815 N N . ARG A 1 103 ? 1.512 2.285 -11.610 1.00 96.25 103 ARG A N 1
ATOM 816 C CA . ARG A 1 103 ? 0.976 2.505 -12.966 1.00 96.25 103 ARG A CA 1
ATOM 817 C C . ARG A 1 103 ? 1.723 3.622 -13.688 1.00 96.25 103 ARG A C 1
ATOM 819 O O . ARG A 1 103 ? 2.021 3.482 -14.871 1.00 96.25 103 ARG A O 1
ATOM 826 N N . GLN A 1 104 ? 2.042 4.707 -12.988 1.00 95.81 104 GLN A N 1
ATOM 827 C CA . GLN A 1 104 ? 2.772 5.834 -13.555 1.00 95.81 104 GLN A CA 1
ATOM 828 C C . GLN A 1 104 ? 4.200 5.450 -13.942 1.00 95.81 104 GLN A C 1
ATOM 830 O O . GLN A 1 104 ? 4.613 5.760 -15.056 1.00 95.81 104 GLN A O 1
ATOM 835 N N . LEU A 1 105 ? 4.910 4.699 -13.096 1.00 97.44 105 LEU A N 1
ATOM 836 C CA . LEU A 1 105 ? 6.223 4.145 -13.439 1.00 97.44 105 LEU A CA 1
ATOM 837 C C . LEU A 1 105 ? 6.155 3.236 -14.671 1.00 97.44 105 LEU A C 1
ATOM 839 O O . LEU A 1 105 ? 6.952 3.398 -15.589 1.00 97.44 105 LEU A O 1
ATOM 843 N N . GLY A 1 106 ? 5.166 2.339 -14.741 1.00 95.06 106 GLY A N 1
ATOM 844 C CA . GLY A 1 106 ? 4.958 1.496 -15.923 1.00 95.06 106 GLY A CA 1
ATOM 845 C C . GLY A 1 106 ? 4.690 2.312 -17.193 1.00 95.06 106 GLY A C 1
ATOM 846 O O . GLY A 1 106 ? 5.233 2.013 -18.254 1.00 95.06 106 GLY A O 1
ATOM 847 N N . ARG A 1 107 ? 3.905 3.392 -17.089 1.00 95.75 107 ARG A N 1
ATOM 848 C CA . ARG A 1 107 ? 3.644 4.309 -18.206 1.00 95.75 107 ARG A CA 1
ATOM 849 C C . ARG A 1 107 ? 4.912 5.026 -18.666 1.00 95.75 107 ARG A C 1
ATOM 851 O O . ARG A 1 107 ? 5.152 5.086 -19.867 1.00 95.75 107 ARG A O 1
ATOM 858 N N . ILE A 1 108 ? 5.708 5.544 -17.731 1.00 94.06 108 ILE A N 1
ATOM 859 C CA . ILE A 1 108 ? 6.992 6.198 -18.021 1.00 94.06 108 ILE A CA 1
ATOM 860 C C . ILE A 1 108 ? 7.929 5.212 -18.720 1.00 94.06 108 ILE A C 1
ATOM 862 O O . ILE A 1 108 ? 8.470 5.537 -19.772 1.00 94.06 108 ILE A O 1
ATOM 866 N N . HIS A 1 109 ? 8.036 3.988 -18.204 1.00 94.56 109 HIS A N 1
ATOM 867 C CA . HIS A 1 109 ? 8.892 2.956 -18.780 1.00 94.56 109 HIS A CA 1
ATOM 868 C C . HIS A 1 109 ? 8.500 2.591 -20.221 1.00 94.56 109 HIS A C 1
ATOM 870 O O . HIS A 1 109 ? 9.357 2.525 -21.097 1.00 94.56 109 HIS A O 1
ATOM 876 N N . MET A 1 110 ? 7.202 2.427 -20.510 1.00 90.19 110 MET A N 1
ATOM 877 C CA . MET A 1 110 ? 6.737 2.190 -21.885 1.00 90.19 110 MET A CA 1
ATOM 878 C C . MET A 1 110 ? 7.039 3.370 -22.817 1.00 90.19 110 MET A C 1
ATOM 880 O O . MET A 1 110 ? 7.412 3.169 -23.973 1.00 90.19 110 MET A O 1
ATOM 884 N N . ILE A 1 111 ? 6.885 4.608 -22.333 1.00 92.12 111 ILE A N 1
ATOM 885 C CA . ILE A 1 111 ? 7.213 5.806 -23.116 1.00 92.12 111 ILE A CA 1
ATOM 886 C C . ILE A 1 111 ? 8.709 5.814 -23.438 1.00 92.12 111 ILE A C 1
ATOM 888 O O . ILE A 1 111 ? 9.066 5.962 -24.604 1.00 92.12 111 ILE A O 1
ATOM 892 N N . GLU A 1 112 ? 9.569 5.572 -22.453 1.00 89.12 112 GLU A N 1
ATOM 893 C CA . GLU A 1 112 ? 11.023 5.514 -22.619 1.00 89.12 112 GLU A CA 1
ATOM 894 C C . GLU A 1 112 ? 11.456 4.419 -23.609 1.00 89.12 112 GLU A C 1
ATOM 896 O O . GLU A 1 112 ? 12.247 4.672 -24.523 1.00 89.12 112 GLU A O 1
ATOM 901 N N . GLN A 1 113 ? 10.881 3.218 -23.514 1.00 86.88 113 GLN A N 1
ATOM 902 C CA . GLN A 1 113 ? 11.143 2.135 -24.466 1.00 86.8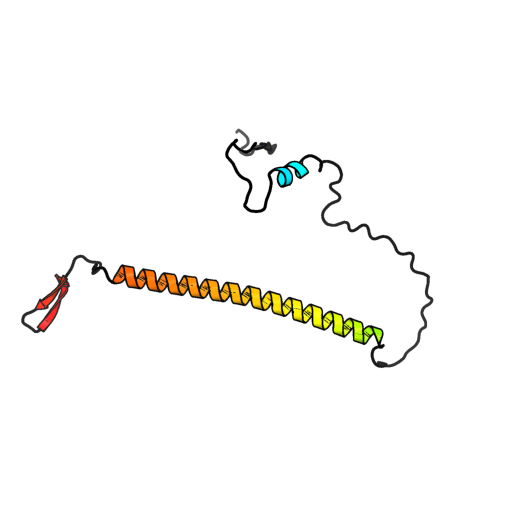8 113 GLN A CA 1
ATOM 903 C C . GLN A 1 113 ? 10.671 2.484 -25.885 1.00 86.88 113 GLN A C 1
ATOM 905 O O . GLN A 1 113 ? 11.385 2.269 -26.863 1.00 86.88 113 GLN A O 1
ATOM 910 N N . SER A 1 114 ? 9.489 3.087 -26.023 1.00 85.00 114 SER A N 1
ATOM 911 C CA . SER A 1 114 ? 8.975 3.482 -27.339 1.00 85.00 114 SER A CA 1
ATOM 912 C C . SER A 1 114 ? 9.747 4.652 -27.965 1.00 85.00 114 SER A C 1
ATOM 914 O O . SER A 1 114 ? 9.843 4.745 -29.188 1.00 85.00 114 SER A O 1
ATOM 916 N N . GLN A 1 115 ? 10.323 5.543 -27.153 1.00 80.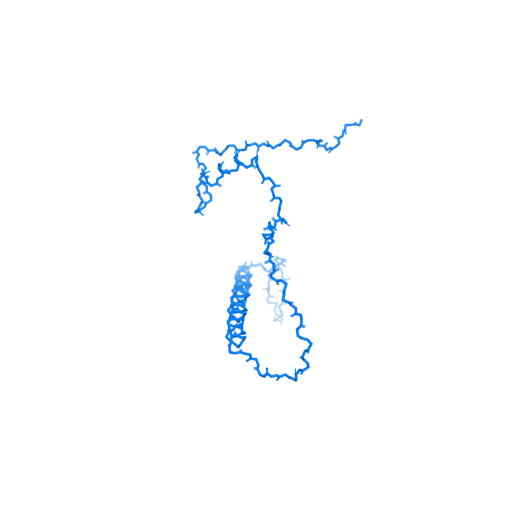56 115 GLN A N 1
ATOM 917 C CA . GLN A 1 115 ? 11.173 6.639 -27.618 1.00 80.56 115 GLN A CA 1
ATOM 918 C C . GLN A 1 115 ? 12.577 6.155 -27.988 1.00 80.56 115 GLN A C 1
ATOM 920 O O . GLN A 1 115 ? 13.101 6.556 -29.028 1.00 80.56 115 GLN A O 1
ATOM 925 N N . SER A 1 116 ? 13.162 5.253 -27.197 1.00 67.56 116 SER A N 1
ATOM 926 C CA . SER A 1 116 ? 14.458 4.636 -27.508 1.00 67.56 116 SER A CA 1
ATOM 927 C C . SER A 1 116 ? 14.401 3.738 -28.751 1.00 67.56 116 SER A C 1
ATOM 929 O O . SER A 1 116 ? 15.371 3.687 -29.503 1.00 67.56 116 SER A O 1
ATOM 931 N N . GLY A 1 117 ? 13.247 3.129 -29.053 1.00 61.56 117 GLY A N 1
ATOM 932 C CA . GLY A 1 117 ? 13.024 2.364 -30.287 1.00 61.56 117 GLY A CA 1
ATOM 933 C C . GLY A 1 117 ? 12.815 3.203 -31.558 1.00 61.56 117 GLY A C 1
ATOM 934 O O . GLY A 1 117 ? 12.986 2.689 -32.661 1.00 61.56 117 GLY A O 1
ATOM 935 N N . LYS A 1 118 ? 12.4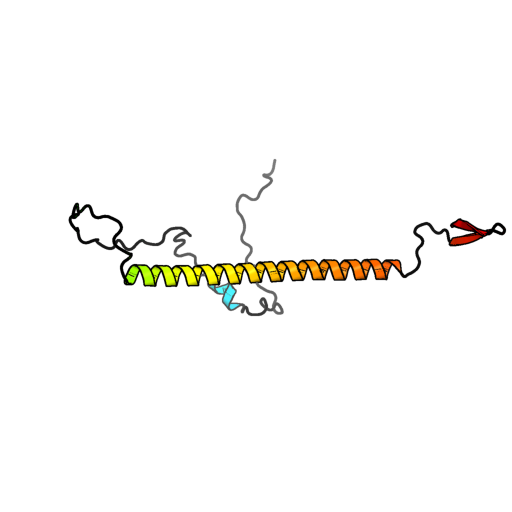76 4.498 -31.449 1.00 60.50 118 LYS A N 1
ATOM 936 C CA . LYS A 1 118 ? 12.224 5.364 -32.623 1.00 60.50 118 LYS A CA 1
ATOM 937 C C . LYS A 1 118 ? 13.490 5.904 -33.287 1.00 60.50 118 LYS A C 1
ATOM 939 O O . LYS A 1 118 ? 13.421 6.369 -34.422 1.00 60.50 118 LYS A O 1
ATOM 944 N N . LYS A 1 119 ? 14.653 5.821 -32.634 1.00 58.44 119 LYS A N 1
ATOM 945 C CA . LYS A 1 119 ? 15.936 6.237 -33.219 1.00 58.44 119 LYS A CA 1
ATOM 946 C C . LYS A 1 119 ? 16.709 5.024 -33.744 1.00 58.44 119 LYS A C 1
ATOM 948 O O . LYS A 1 119 ? 17.711 4.610 -33.178 1.00 58.44 119 LYS A O 1
ATOM 953 N N . GLY A 1 120 ? 16.192 4.468 -34.841 1.00 60.75 120 GLY A N 1
ATOM 954 C CA . GLY A 1 120 ? 16.944 3.762 -35.882 1.00 60.75 120 GLY A CA 1
ATOM 955 C C . GLY A 1 120 ? 18.131 2.911 -35.434 1.00 60.75 120 GLY A C 1
ATOM 956 O O . GLY A 1 120 ? 19.270 3.245 -35.744 1.00 60.75 120 GLY A O 1
ATOM 957 N N . LYS A 1 121 ? 17.861 1.777 -34.790 1.00 56.88 121 LYS A N 1
ATOM 958 C CA . LYS A 1 121 ? 18.753 0.617 -34.831 1.00 56.88 121 LYS A CA 1
ATOM 959 C C . LYS A 1 121 ? 17.893 -0.613 -35.060 1.00 56.88 121 LYS A C 1
ATOM 961 O O . LYS A 1 121 ? 17.377 -1.204 -34.119 1.00 56.88 121 LYS A O 1
ATOM 966 N N . THR A 1 122 ? 17.745 -0.987 -36.327 1.00 59.75 122 THR A N 1
ATOM 967 C CA . THR A 1 122 ? 17.591 -2.393 -36.693 1.00 59.75 122 THR A CA 1
ATOM 968 C C . THR A 1 122 ? 18.767 -3.104 -36.022 1.00 59.75 122 THR A C 1
ATOM 970 O O . THR A 1 122 ? 19.931 -2.905 -36.373 1.00 59.75 122 THR A O 1
ATOM 973 N N . SER A 1 123 ? 18.494 -3.766 -34.899 1.00 58.91 123 SER A N 1
ATOM 974 C CA . SER A 1 123 ? 19.510 -4.426 -34.087 1.00 58.91 123 SER A CA 1
ATOM 975 C C . SER A 1 123 ? 20.081 -5.574 -34.915 1.00 58.91 123 SER A C 1
ATOM 977 O O . SER A 1 123 ? 19.482 -6.642 -34.985 1.00 58.91 123 SER A O 1
ATOM 979 N N . GLY A 1 124 ? 21.177 -5.309 -35.623 1.00 63.78 124 GLY A N 1
ATOM 980 C CA . GLY A 1 124 ? 21.754 -6.243 -36.590 1.00 63.78 124 GLY A CA 1
ATOM 981 C C . GLY A 1 124 ? 22.546 -5.602 -37.729 1.00 63.78 124 GLY A C 1
ATOM 982 O O . GLY A 1 124 ? 23.088 -6.335 -38.541 1.00 63.78 124 GLY A O 1
ATOM 983 N N . GLY A 1 125 ? 22.624 -4.267 -37.832 1.00 73.50 125 GLY A N 1
ATOM 984 C CA . GLY A 1 125 ? 23.443 -3.590 -38.854 1.00 73.50 125 GLY A CA 1
ATOM 985 C C . GLY A 1 125 ? 22.892 -3.669 -40.285 1.00 73.50 125 GLY A C 1
ATOM 986 O O . GLY A 1 125 ? 23.269 -2.840 -41.107 1.00 73.50 125 GLY A O 1
ATOM 987 N N . MET A 1 126 ? 21.959 -4.587 -40.541 1.00 77.94 126 MET A N 1
ATOM 988 C CA . MET A 1 126 ? 21.289 -4.753 -41.823 1.00 77.94 126 MET A CA 1
ATOM 989 C C . MET A 1 126 ? 20.221 -3.673 -42.051 1.00 77.94 126 MET A C 1
ATOM 991 O O . MET A 1 126 ? 19.439 -3.326 -41.150 1.00 77.94 126 MET A O 1
ATOM 995 N N . LYS A 1 127 ? 20.171 -3.148 -43.270 1.00 79.75 127 LYS A N 1
ATOM 996 C CA . LYS A 1 127 ? 19.172 -2.214 -43.782 1.00 79.75 127 LYS A CA 1
ATOM 997 C C . LYS A 1 127 ? 18.126 -2.995 -44.584 1.00 79.75 127 LYS A C 1
ATOM 999 O O . LYS A 1 127 ? 18.491 -3.851 -45.385 1.00 79.75 127 LYS A O 1
ATOM 1004 N N . PRO A 1 128 ? 16.826 -2.716 -44.400 1.00 84.38 128 PRO A N 1
ATOM 1005 C CA . PRO A 1 128 ? 15.804 -3.284 -45.265 1.00 84.38 128 PRO A CA 1
ATOM 1006 C C . PRO A 1 128 ? 15.891 -2.634 -46.655 1.00 84.38 128 PRO A C 1
ATOM 1008 O O . PRO A 1 128 ? 15.764 -1.414 -46.777 1.00 84.38 128 PRO A O 1
ATOM 1011 N N . VAL A 1 129 ? 16.088 -3.443 -47.693 1.00 87.25 129 VAL A N 1
ATOM 1012 C CA . VAL A 1 129 ? 16.105 -3.049 -49.109 1.00 87.25 129 VAL A CA 1
ATOM 1013 C C . VAL A 1 129 ? 15.043 -3.862 -49.856 1.00 87.25 129 VAL A C 1
ATOM 1015 O O . VAL A 1 129 ? 14.778 -5.017 -49.524 1.00 87.25 129 VAL A O 1
ATOM 1018 N N . VAL A 1 130 ? 14.376 -3.250 -50.836 1.00 91.12 130 VAL A N 1
ATOM 1019 C CA . VAL A 1 130 ? 13.414 -3.948 -51.701 1.00 91.12 130 VAL A CA 1
ATOM 1020 C C . VAL A 1 130 ? 14.153 -4.433 -52.944 1.00 91.12 130 VAL A C 1
ATOM 1022 O O . VAL A 1 130 ? 14.666 -3.617 -53.703 1.00 91.12 130 VAL A O 1
ATOM 1025 N N . ASP A 1 131 ? 14.211 -5.749 -53.128 1.00 91.00 131 ASP A N 1
ATOM 1026 C CA . ASP A 1 131 ? 14.792 -6.391 -54.310 1.00 91.00 131 ASP A CA 1
ATOM 1027 C C . ASP A 1 131 ? 13.918 -6.134 -55.555 1.00 91.00 131 ASP A C 1
ATOM 1029 O O . ASP A 1 131 ? 12.726 -5.835 -55.443 1.00 91.00 131 ASP A O 1
ATOM 1033 N N . GLU A 1 132 ? 14.467 -6.317 -56.756 1.00 88.12 132 GLU A N 1
ATOM 1034 C CA . GLU A 1 132 ? 13.801 -6.102 -58.054 1.00 88.12 132 GLU A CA 1
ATOM 1035 C C . GLU A 1 132 ? 12.504 -6.919 -58.206 1.00 88.12 132 GLU A C 1
ATOM 1037 O O . GLU A 1 132 ? 11.607 -6.580 -58.976 1.00 88.12 132 GLU A O 1
ATOM 1042 N N . ARG A 1 133 ? 12.373 -7.992 -57.419 1.00 85.50 133 ARG A N 1
ATOM 1043 C CA . ARG A 1 133 ? 11.188 -8.860 -57.334 1.00 85.50 133 ARG A CA 1
ATOM 1044 C C . ARG A 1 133 ? 10.114 -8.349 -56.365 1.00 85.50 133 ARG A C 1
ATOM 1046 O O . ARG A 1 133 ? 9.159 -9.074 -56.086 1.00 85.50 133 ARG A O 1
ATOM 1053 N N . GLY A 1 134 ? 10.283 -7.151 -55.806 1.00 91.00 134 GLY A N 1
ATOM 1054 C CA . GLY A 1 134 ? 9.381 -6.545 -54.825 1.00 91.00 134 GLY A CA 1
ATOM 1055 C C . GLY A 1 134 ? 9.422 -7.209 -53.447 1.00 91.00 134 GLY A C 1
ATOM 1056 O O . GLY A 1 134 ? 8.500 -7.035 -52.652 1.00 91.00 134 GLY A O 1
ATOM 1057 N N . LYS A 1 135 ? 10.458 -8.007 -53.158 1.00 89.69 135 LYS A N 1
ATOM 1058 C CA . LYS A 1 135 ? 10.625 -8.685 -51.867 1.00 89.69 135 LYS A CA 1
ATOM 1059 C C . LYS A 1 135 ? 11.512 -7.862 -50.945 1.00 89.69 135 LYS A C 1
ATOM 1061 O O . LYS A 1 135 ? 12.497 -7.281 -51.381 1.00 89.69 135 LYS A O 1
ATOM 1066 N N . LEU A 1 136 ? 11.158 -7.841 -49.667 1.00 89.94 136 LEU A N 1
ATOM 1067 C CA . LEU A 1 136 ? 11.900 -7.126 -48.636 1.00 89.94 136 LEU A CA 1
ATOM 1068 C C . LEU A 1 136 ? 13.058 -8.016 -48.155 1.00 89.94 136 LEU A C 1
ATOM 1070 O O . LEU A 1 136 ? 12.821 -9.101 -47.621 1.00 89.94 136 LEU A O 1
ATOM 1074 N N . VAL A 1 137 ? 14.291 -7.576 -48.397 1.00 88.56 137 VAL A N 1
ATOM 1075 C CA . VAL A 1 137 ? 15.549 -8.269 -48.074 1.00 88.56 137 VAL A CA 1
ATOM 1076 C C . VAL A 1 137 ? 16.352 -7.405 -47.093 1.00 88.56 137 VAL A C 1
ATOM 1078 O O . VAL A 1 137 ? 16.202 -6.186 -47.069 1.00 88.56 137 VAL A O 1
ATOM 1081 N N . TRP A 1 138 ? 17.157 -8.030 -46.236 1.00 84.62 138 TRP A N 1
ATOM 1082 C CA . TRP A 1 138 ? 17.993 -7.353 -45.238 1.00 84.62 138 TRP A CA 1
ATOM 1083 C C . TRP A 1 138 ? 19.468 -7.448 -45.661 1.00 84.62 138 TRP A C 1
ATOM 1085 O O . TRP A 1 138 ? 19.961 -8.566 -45.801 1.00 84.62 138 TRP A O 1
ATOM 1095 N N . GLU A 1 139 ? 20.149 -6.310 -45.851 1.00 74.94 139 GLU A N 1
ATOM 1096 C CA . GLU A 1 139 ? 21.582 -6.210 -46.222 1.00 74.94 139 GLU A CA 1
ATOM 1097 C C . GLU A 1 139 ? 22.409 -5.414 -45.214 1.00 74.94 139 GLU A C 1
ATOM 1099 O O . GLU A 1 139 ? 22.013 -4.269 -44.894 1.00 74.94 139 GLU A O 1
#